Protein AF-A0A9P5UG59-F1 (afdb_monomer)

pLDDT: mean 86.17, std 13.24, range [45.81, 98.38]

Radius of gyration: 15.71 Å; Cα contacts (8 Å, |Δi|>4): 309; chains: 1; bounding box: 37×40×45 Å

Structure (mmCIF, N/CA/C/O backbone):
data_AF-A0A9P5UG59-F1
#
_entry.id   AF-A0A9P5UG59-F1
#
loop_
_atom_site.group_PDB
_atom_site.id
_atom_site.type_symbol
_atom_site.label_atom_id
_atom_site.label_alt_id
_atom_site.label_comp_id
_atom_site.label_asym_id
_atom_site.label_entity_id
_atom_site.label_seq_id
_atom_site.pdbx_PDB_ins_code
_atom_site.Cartn_x
_atom_site.Cartn_y
_atom_site.Cartn_z
_atom_site.occupancy
_atom_site.B_iso_or_equiv
_atom_site.auth_seq_id
_atom_site.auth_comp_id
_atom_site.auth_asym_id
_atom_site.auth_atom_id
_atom_site.pdbx_PDB_model_num
ATOM 1 N N . MET A 1 1 ? -10.238 19.850 1.028 1.00 57.00 1 MET A N 1
ATOM 2 C CA . MET A 1 1 ? -11.482 19.105 0.703 1.00 57.00 1 MET A CA 1
ATOM 3 C C . MET A 1 1 ? -12.618 19.470 1.669 1.00 57.00 1 MET A C 1
ATOM 5 O O . MET A 1 1 ? -12.714 18.878 2.736 1.00 57.00 1 MET A O 1
ATOM 9 N N . VAL A 1 2 ? -13.471 20.449 1.336 1.00 59.50 2 VAL A N 1
ATOM 10 C CA . VAL A 1 2 ? -14.611 20.855 2.200 1.00 59.50 2 VAL A CA 1
ATOM 11 C C . VAL A 1 2 ? -15.797 19.883 2.076 1.00 59.50 2 VAL A C 1
ATOM 13 O O . VAL A 1 2 ? -16.428 19.550 3.072 1.00 59.50 2 VAL A O 1
ATOM 16 N N . PHE A 1 3 ? -16.032 19.347 0.874 1.00 62.81 3 PHE A N 1
ATOM 17 C CA . PHE A 1 3 ? -17.163 18.463 0.570 1.00 62.81 3 PHE A CA 1
ATOM 18 C C . PHE A 1 3 ? -17.147 17.135 1.350 1.00 62.81 3 PHE A C 1
ATOM 20 O O . PHE A 1 3 ? -18.158 16.751 1.927 1.00 62.81 3 PHE A O 1
ATOM 27 N N . VAL A 1 4 ? -15.992 16.463 1.434 1.00 60.38 4 VAL A N 1
ATOM 28 C CA . VAL A 1 4 ? -15.866 15.166 2.133 1.00 60.38 4 VAL A CA 1
ATOM 29 C C . VAL A 1 4 ? -16.055 15.308 3.643 1.00 60.38 4 VAL A C 1
ATOM 31 O O . VAL A 1 4 ? -16.642 14.439 4.269 1.00 60.38 4 VAL A O 1
ATOM 34 N N . LYS A 1 5 ? -15.607 16.420 4.237 1.00 61.41 5 LYS A N 1
ATOM 35 C CA . LYS A 1 5 ? -15.746 16.649 5.683 1.00 61.41 5 LYS A CA 1
ATOM 36 C C . LYS A 1 5 ? -17.177 17.003 6.104 1.00 61.41 5 LYS A C 1
ATOM 38 O O . LYS A 1 5 ? -17.527 16.787 7.256 1.00 61.41 5 LYS A O 1
ATOM 43 N N . GLN A 1 6 ? -17.974 17.585 5.204 1.00 63.78 6 GLN A N 1
ATOM 44 C CA . GLN A 1 6 ? -19.342 18.039 5.498 1.00 63.78 6 GLN A CA 1
ATOM 45 C C . GLN A 1 6 ? -20.417 17.035 5.079 1.00 63.78 6 GLN A C 1
ATOM 47 O O . GLN A 1 6 ? -21.525 17.058 5.609 1.00 63.78 6 GLN A O 1
ATOM 52 N N . SER A 1 7 ? -20.098 16.154 4.137 1.00 62.38 7 SER A N 1
ATOM 53 C CA . SER A 1 7 ? -20.965 15.053 3.755 1.00 62.38 7 SER A CA 1
ATOM 54 C C . SER A 1 7 ? -20.786 13.908 4.752 1.00 62.38 7 SER A C 1
ATOM 56 O O . SER A 1 7 ? -19.668 13.471 4.996 1.00 62.38 7 SER A O 1
ATOM 58 N N . SER A 1 8 ? -21.869 13.356 5.300 1.00 67.19 8 SER A N 1
ATOM 59 C CA . SER A 1 8 ? -21.843 12.115 6.099 1.00 67.19 8 SER A CA 1
ATOM 60 C C . SER A 1 8 ? -21.480 10.866 5.273 1.00 67.19 8 SER A C 1
ATOM 62 O O . SER A 1 8 ? -21.608 9.733 5.738 1.00 67.19 8 SER A O 1
ATOM 64 N N . PHE A 1 9 ? -21.048 11.065 4.028 1.00 73.88 9 PHE A N 1
ATOM 65 C CA . PHE A 1 9 ? -20.680 10.031 3.086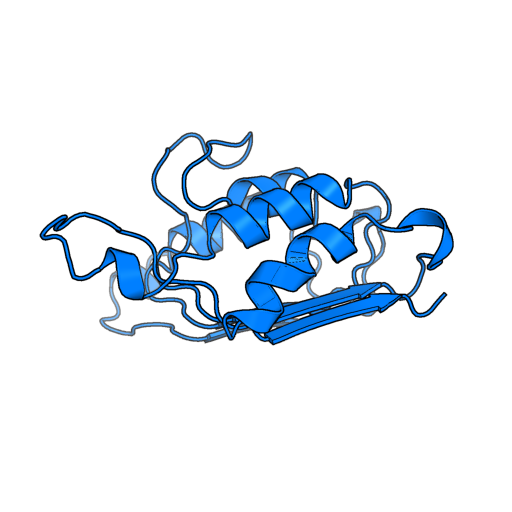 1.00 73.88 9 PHE A CA 1
ATOM 66 C C . PHE A 1 9 ? -19.344 9.381 3.460 1.00 73.88 9 PHE A C 1
ATOM 68 O O . PHE A 1 9 ? -18.305 10.033 3.539 1.00 73.88 9 PHE A O 1
ATOM 75 N N . GLN A 1 10 ? -19.372 8.065 3.650 1.00 84.94 10 GLN A N 1
ATOM 76 C CA . GLN A 1 10 ? -18.188 7.258 3.918 1.00 84.94 10 GLN A CA 1
ATOM 77 C C . GLN A 1 10 ? -17.676 6.674 2.603 1.00 84.94 10 GLN A C 1
ATOM 79 O O . GLN A 1 10 ? -18.252 5.726 2.068 1.00 84.94 10 GLN A O 1
ATOM 84 N N . LEU A 1 11 ? -16.598 7.245 2.065 1.00 92.06 11 LEU A N 1
ATOM 85 C CA . LEU A 1 11 ? -15.960 6.694 0.875 1.00 92.06 11 LEU A CA 1
ATOM 86 C C . LEU A 1 11 ? -15.159 5.446 1.260 1.00 92.06 11 LEU A C 1
ATOM 88 O O . LEU A 1 11 ? -14.094 5.537 1.862 1.00 92.06 11 LEU A O 1
ATOM 92 N N . THR A 1 12 ? -15.662 4.273 0.887 1.00 96.12 12 THR A N 1
ATOM 93 C CA . THR A 1 12 ? -15.022 2.986 1.204 1.00 96.12 12 THR A CA 1
ATOM 94 C C . THR A 1 12 ? -14.135 2.458 0.082 1.00 96.12 12 THR A C 1
ATOM 96 O O . THR A 1 12 ? -13.305 1.585 0.324 1.00 96.12 12 THR A O 1
ATOM 99 N N . THR A 1 13 ? -14.284 2.971 -1.139 1.00 97.06 13 THR A N 1
ATOM 100 C CA . THR A 1 13 ? -13.527 2.518 -2.310 1.00 97.06 13 THR A CA 1
ATOM 101 C C . THR A 1 13 ? -13.057 3.711 -3.124 1.00 97.06 13 THR A C 1
ATOM 103 O O . THR A 1 13 ? -13.854 4.579 -3.468 1.00 97.06 13 THR A O 1
ATOM 106 N N . LEU A 1 14 ? -11.767 3.732 -3.444 1.00 97.31 14 LEU A N 1
ATOM 107 C CA . LEU A 1 14 ? -11.126 4.732 -4.283 1.00 97.31 14 LEU A CA 1
ATOM 108 C C . LEU A 1 14 ? -10.294 3.995 -5.326 1.00 97.31 14 LEU A C 1
ATOM 110 O O . LEU A 1 14 ? -9.498 3.109 -5.006 1.00 97.31 14 LEU A O 1
ATOM 114 N N . SER A 1 15 ? -10.497 4.351 -6.586 1.00 97.06 15 SER A N 1
ATOM 115 C CA . SER A 1 15 ? -9.746 3.790 -7.702 1.00 97.06 15 SER A CA 1
ATOM 116 C C . SER A 1 15 ? -9.252 4.927 -8.578 1.00 97.06 15 SER A C 1
ATOM 118 O O . SER A 1 15 ? -10.045 5.725 -9.074 1.00 97.06 15 SER A O 1
ATOM 120 N N . ILE A 1 16 ? -7.936 5.018 -8.719 1.00 95.44 16 ILE A N 1
ATOM 121 C CA . ILE A 1 16 ? -7.239 6.042 -9.486 1.00 95.44 16 ILE A CA 1
ATOM 122 C C . ILE A 1 16 ? -6.600 5.343 -10.678 1.00 95.44 16 ILE A C 1
ATOM 124 O O . ILE A 1 16 ? -5.802 4.423 -10.511 1.00 95.44 16 ILE A O 1
ATOM 128 N N . HIS A 1 17 ? -6.979 5.764 -11.880 1.00 94.44 17 HIS A N 1
ATOM 129 C CA . HIS A 1 17 ? -6.512 5.177 -13.129 1.00 94.44 17 HIS A CA 1
ATOM 130 C C . HIS A 1 17 ? -5.911 6.266 -14.002 1.00 94.44 17 HIS A C 1
ATOM 132 O O . HIS A 1 17 ? -6.586 7.259 -14.270 1.00 94.44 17 HIS A O 1
ATOM 138 N N . GLN A 1 18 ? -4.677 6.054 -14.465 1.00 88.38 18 GLN A N 1
ATOM 139 C CA . GLN A 1 18 ? -4.017 6.907 -15.463 1.00 88.38 18 GLN A CA 1
ATOM 140 C C . GLN A 1 18 ? -3.972 8.393 -15.066 1.00 88.38 18 GLN A C 1
ATOM 142 O O . GLN A 1 18 ? -4.012 9.281 -15.916 1.00 88.38 18 GLN A O 1
ATOM 147 N N . LEU A 1 19 ? -3.926 8.672 -13.762 1.00 89.06 19 LEU A N 1
ATOM 148 C CA . LEU A 1 19 ? -3.894 10.026 -13.234 1.00 89.06 19 LEU A CA 1
ATOM 149 C C . LEU A 1 19 ? -2.474 10.352 -12.784 1.00 89.06 19 LEU A C 1
ATOM 151 O O . LEU A 1 19 ? -1.997 9.810 -11.792 1.00 89.06 19 LEU A O 1
ATOM 155 N N . SER A 1 20 ? -1.838 11.282 -13.492 1.00 89.69 20 SER A N 1
ATOM 156 C CA . SER A 1 20 ? -0.557 11.865 -13.095 1.00 89.69 20 SER A CA 1
ATOM 157 C C . SER A 1 20 ? -0.761 12.795 -11.894 1.00 89.69 20 SER A C 1
ATOM 159 O O . SER A 1 20 ? -0.931 14.005 -12.048 1.00 89.69 20 SER A O 1
ATOM 161 N N . ILE A 1 21 ? -0.786 12.218 -10.697 1.00 92.12 21 ILE A N 1
ATOM 162 C CA . ILE A 1 21 ? -0.818 12.921 -9.413 1.00 92.12 21 ILE A CA 1
ATOM 163 C C . ILE A 1 21 ? 0.501 12.652 -8.686 1.00 92.12 21 ILE A C 1
ATOM 165 O O . ILE A 1 21 ? 1.014 11.542 -8.747 1.00 92.12 21 ILE A O 1
ATOM 169 N N . SER A 1 22 ? 1.067 13.655 -8.014 1.00 93.44 22 SER A N 1
ATOM 170 C CA . SER A 1 22 ? 2.240 13.413 -7.169 1.00 93.44 22 SER A CA 1
ATOM 171 C C . SER A 1 22 ? 1.870 12.559 -5.956 1.00 93.44 22 SER A C 1
ATOM 173 O O . SER A 1 22 ? 0.741 12.618 -5.459 1.00 93.44 22 SER A O 1
ATOM 175 N N . ASP A 1 23 ? 2.839 11.812 -5.444 1.00 93.69 23 ASP A N 1
ATOM 176 C CA . ASP A 1 23 ? 2.733 11.064 -4.190 1.00 93.69 23 ASP A CA 1
ATOM 177 C C . ASP A 1 23 ? 2.262 11.937 -3.014 1.00 93.69 23 ASP A C 1
ATOM 179 O O . ASP A 1 23 ? 1.328 11.549 -2.316 1.00 93.69 23 ASP A O 1
ATOM 183 N N . VAL A 1 24 ? 2.809 13.147 -2.850 1.00 94.88 24 VAL A N 1
ATOM 184 C CA . VAL A 1 24 ? 2.398 14.128 -1.825 1.00 94.88 24 VAL A CA 1
ATOM 185 C C . VAL A 1 24 ? 0.889 14.385 -1.889 1.00 94.88 24 VAL A C 1
ATOM 187 O O . VAL A 1 24 ? 0.179 14.236 -0.897 1.00 94.88 24 VAL A O 1
ATOM 190 N N . ASN A 1 25 ? 0.379 14.722 -3.077 1.00 94.81 25 ASN A N 1
ATOM 191 C CA . ASN A 1 25 ? -1.035 15.043 -3.261 1.00 94.81 25 ASN A CA 1
ATOM 192 C C . ASN A 1 25 ? -1.923 13.808 -3.066 1.00 94.81 25 ASN A C 1
ATOM 194 O O . ASN A 1 25 ? -3.045 13.922 -2.567 1.00 94.81 25 ASN A O 1
ATOM 198 N N . LEU A 1 26 ? -1.443 12.623 -3.456 1.00 95.00 26 LEU A N 1
ATOM 199 C CA . LEU A 1 26 ? -2.157 11.376 -3.215 1.00 95.00 26 LEU A CA 1
ATOM 200 C C . LEU A 1 26 ? -2.260 11.083 -1.712 1.00 95.00 26 LEU A C 1
ATOM 202 O O . LEU A 1 26 ? -3.352 10.778 -1.230 1.00 95.00 26 LEU A O 1
ATOM 206 N N . VAL A 1 27 ? -1.167 11.225 -0.963 1.00 95.19 27 VAL A N 1
ATOM 207 C CA . VAL A 1 27 ? -1.160 11.055 0.498 1.00 95.19 27 VAL A CA 1
ATOM 208 C C . VAL A 1 27 ? -2.101 12.055 1.169 1.00 95.19 27 VAL A C 1
ATOM 210 O O . VAL A 1 27 ? -2.923 11.642 1.990 1.00 95.19 27 VAL A O 1
ATOM 213 N N . ASP A 1 28 ? -2.074 13.326 0.767 1.00 93.50 28 ASP A N 1
ATOM 214 C CA . ASP A 1 28 ? -2.975 14.363 1.291 1.00 93.50 28 ASP A CA 1
ATOM 215 C C . ASP A 1 28 ? -4.458 14.011 1.092 1.00 93.50 28 ASP A C 1
ATOM 217 O O . ASP A 1 28 ? -5.292 14.238 1.976 1.00 93.50 28 ASP A O 1
ATOM 221 N N . ILE A 1 29 ? -4.808 13.415 -0.052 1.00 93.62 29 ILE A N 1
ATOM 222 C CA . ILE A 1 29 ? -6.164 12.909 -0.299 1.00 93.62 29 ILE A CA 1
ATOM 223 C C . ILE A 1 29 ? -6.478 11.746 0.646 1.00 93.62 29 ILE A C 1
ATOM 225 O O . ILE A 1 29 ? -7.546 11.734 1.262 1.00 93.62 29 ILE A O 1
ATOM 229 N N . LEU A 1 30 ? -5.570 10.775 0.776 1.00 94.12 30 LEU A N 1
ATOM 230 C CA . LEU A 1 30 ? -5.787 9.566 1.576 1.00 94.12 30 LEU A CA 1
ATOM 231 C C . LEU A 1 30 ? -5.961 9.868 3.068 1.00 94.12 30 LEU A C 1
ATOM 233 O O . LEU A 1 30 ? -6.856 9.294 3.686 1.00 94.12 30 LEU A O 1
ATOM 237 N N . VAL A 1 31 ? -5.215 10.831 3.619 1.00 92.38 31 VAL A N 1
ATOM 238 C CA . VAL A 1 31 ? -5.357 11.315 5.011 1.00 92.38 31 VAL A CA 1
ATOM 239 C C . VAL A 1 31 ? -6.792 11.761 5.324 1.00 92.38 31 VAL A C 1
ATOM 241 O O . VAL A 1 31 ? -7.251 11.699 6.465 1.00 92.38 31 VAL A O 1
ATOM 244 N N . HIS A 1 32 ? -7.534 12.225 4.319 1.00 90.56 32 HIS A N 1
ATOM 245 C CA . HIS A 1 32 ? -8.920 12.663 4.473 1.00 90.56 32 HIS A CA 1
ATOM 246 C C . HIS A 1 32 ? -9.957 11.551 4.274 1.00 90.56 32 HIS A C 1
ATOM 248 O O . HIS A 1 32 ? -11.156 11.827 4.356 1.00 90.56 32 HIS A O 1
ATOM 254 N N . LEU A 1 33 ? -9.525 10.308 4.049 1.00 93.19 33 LEU A N 1
ATOM 255 C CA . LEU A 1 33 ? -10.378 9.157 3.751 1.00 93.19 33 LEU A CA 1
ATOM 256 C C . LEU A 1 33 ? -10.161 7.999 4.748 1.00 93.19 33 LEU A C 1
ATOM 258 O O . LEU A 1 33 ? -9.895 6.869 4.336 1.00 93.19 33 LEU A O 1
ATOM 262 N N . PRO A 1 34 ? -10.328 8.211 6.068 1.00 91.75 34 PRO A N 1
ATOM 263 C CA . PRO A 1 34 ? -10.024 7.182 7.065 1.00 91.75 34 PRO A CA 1
ATOM 264 C C . PRO A 1 34 ? -10.936 5.943 6.988 1.00 91.75 34 PRO A C 1
ATOM 266 O O . PRO A 1 34 ? -10.603 4.893 7.535 1.00 91.75 34 PRO A O 1
ATOM 269 N N . THR A 1 35 ? -12.086 6.046 6.316 1.00 92.81 35 THR A N 1
ATOM 270 C CA . THR A 1 35 ? -13.059 4.957 6.110 1.00 92.81 35 THR A CA 1
ATOM 271 C C . THR A 1 35 ? -12.780 4.123 4.857 1.00 92.81 35 THR A C 1
ATOM 273 O O . THR A 1 35 ? -13.553 3.214 4.538 1.00 92.81 35 THR A O 1
ATOM 276 N N . LEU A 1 36 ? -11.688 4.402 4.142 1.00 96.44 36 LEU A N 1
ATOM 277 C CA . LEU A 1 36 ? -11.339 3.702 2.916 1.00 96.44 36 LEU A CA 1
ATOM 278 C C . LEU A 1 36 ? -10.948 2.247 3.202 1.00 96.44 36 LEU A C 1
ATOM 280 O O . LEU A 1 36 ? -10.017 1.977 3.954 1.00 96.44 36 LEU A O 1
ATOM 284 N N . HIS A 1 37 ? -11.646 1.315 2.556 1.00 96.81 37 HIS A N 1
ATOM 285 C CA . HIS A 1 37 ? -11.392 -0.123 2.640 1.00 96.81 37 HIS A CA 1
ATOM 286 C C . HIS A 1 37 ? -10.622 -0.642 1.428 1.00 96.81 37 HIS A C 1
ATOM 288 O O . HIS A 1 37 ? -9.814 -1.561 1.563 1.00 96.81 37 HIS A O 1
ATOM 294 N N . ASN A 1 38 ? -10.873 -0.069 0.251 1.00 98.25 38 ASN A N 1
ATOM 295 C CA . ASN A 1 38 ? -10.300 -0.519 -1.010 1.00 98.25 38 ASN A CA 1
ATOM 296 C C . ASN A 1 38 ? -9.605 0.648 -1.710 1.00 98.25 38 ASN A C 1
ATOM 298 O O . ASN A 1 38 ? -10.251 1.636 -2.066 1.00 98.25 38 ASN A O 1
ATOM 302 N N . LEU A 1 39 ? -8.305 0.503 -1.946 1.00 98.25 39 LEU A N 1
ATOM 303 C CA . LEU A 1 39 ? -7.506 1.429 -2.736 1.00 98.25 39 LEU A CA 1
ATOM 304 C C . LEU A 1 39 ? -6.962 0.703 -3.963 1.00 98.25 39 LEU A C 1
ATOM 306 O O . LEU A 1 39 ? -6.326 -0.344 -3.849 1.00 98.25 39 LEU A O 1
ATOM 310 N N . THR A 1 40 ? -7.215 1.268 -5.139 1.00 98.19 40 THR A N 1
ATOM 311 C CA . THR A 1 40 ? -6.570 0.856 -6.388 1.00 98.19 40 THR A CA 1
ATOM 312 C C . THR A 1 40 ? -5.874 2.059 -7.004 1.00 98.19 40 THR A C 1
ATOM 314 O O . THR A 1 40 ? -6.511 3.088 -7.213 1.00 98.19 40 THR A O 1
ATOM 317 N N . VAL A 1 41 ? -4.589 1.924 -7.309 1.00 96.62 41 VAL A N 1
ATOM 318 C CA . VAL A 1 41 ? -3.809 2.899 -8.078 1.00 96.62 41 VAL A CA 1
ATOM 319 C C . VAL A 1 41 ? -3.265 2.164 -9.291 1.00 96.62 41 VAL A C 1
ATOM 321 O O . VAL A 1 41 ? -2.694 1.085 -9.148 1.00 96.62 41 VAL A O 1
ATOM 324 N N . ASN A 1 42 ? -3.522 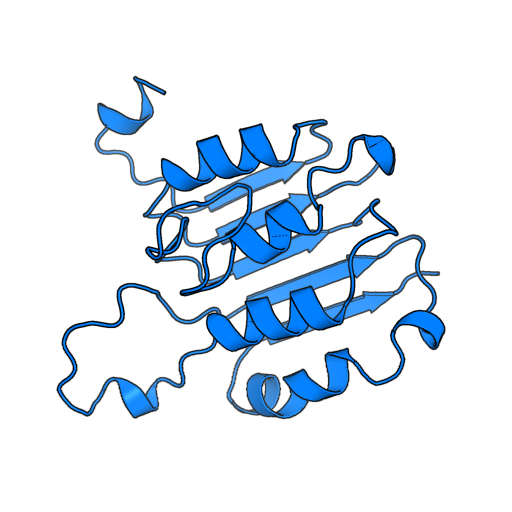2.691 -10.482 1.00 95.19 42 ASN A N 1
ATOM 325 C CA . ASN A 1 42 ? -3.127 2.069 -11.735 1.00 95.19 42 ASN A CA 1
ATOM 326 C C . ASN A 1 42 ? -2.374 3.069 -12.612 1.00 95.19 42 ASN A C 1
ATOM 328 O O . ASN A 1 42 ? -2.978 4.005 -13.148 1.00 95.19 42 ASN A O 1
ATOM 332 N N . ASP A 1 43 ? -1.087 2.797 -12.805 1.00 92.81 43 ASP A N 1
ATOM 333 C CA . ASP A 1 43 ? -0.145 3.655 -13.524 1.00 92.81 43 ASP A CA 1
ATOM 334 C C . ASP A 1 43 ? -0.079 3.362 -15.027 1.00 92.81 43 ASP A C 1
ATOM 336 O O . ASP A 1 43 ? 0.838 3.799 -15.721 1.00 92.81 43 ASP A O 1
ATOM 340 N N . ASN A 1 44 ? -1.065 2.647 -15.575 1.00 91.06 44 ASN A N 1
ATOM 341 C CA . ASN A 1 44 ? -1.084 2.320 -16.995 1.00 91.06 44 ASN A CA 1
ATOM 342 C C . ASN A 1 44 ? -0.999 3.579 -17.877 1.00 91.06 44 ASN A C 1
ATOM 344 O O . ASN A 1 44 ? -1.924 4.393 -17.899 1.00 91.06 44 ASN A O 1
ATOM 348 N N . GLY A 1 45 ? 0.074 3.701 -18.657 1.00 85.62 45 GLY A N 1
ATOM 349 C CA . GLY A 1 45 ? 0.305 4.847 -19.540 1.00 85.62 45 GLY A CA 1
ATOM 350 C C . GLY A 1 45 ? 0.834 6.105 -18.842 1.00 85.62 45 GLY A C 1
ATOM 351 O O . GLY A 1 45 ? 0.900 7.151 -19.483 1.00 85.62 45 GLY A O 1
ATOM 352 N N . ILE A 1 46 ? 1.216 6.024 -17.564 1.00 88.81 46 ILE A N 1
ATOM 353 C CA . ILE A 1 46 ? 1.930 7.092 -16.856 1.00 88.81 46 ILE A CA 1
ATOM 354 C C . ILE A 1 46 ? 3.439 6.894 -17.062 1.00 88.81 46 ILE A C 1
ATOM 356 O O . ILE A 1 46 ? 3.939 5.769 -17.038 1.00 88.81 46 ILE A O 1
ATOM 360 N N . SER A 1 47 ? 4.179 7.982 -17.289 1.00 88.06 47 SER A N 1
ATOM 361 C CA . SER A 1 47 ? 5.644 7.929 -17.320 1.00 88.06 47 SER A CA 1
ATOM 362 C C . SER A 1 47 ? 6.202 7.607 -15.922 1.00 88.06 47 SER A C 1
ATOM 364 O O . SER A 1 47 ? 5.633 8.051 -14.925 1.00 88.06 47 SER A O 1
ATOM 366 N N . PRO A 1 48 ? 7.341 6.899 -15.807 1.00 86.12 48 PRO A N 1
ATOM 367 C CA . PRO A 1 48 ? 7.938 6.577 -14.506 1.00 86.12 48 PRO A CA 1
ATOM 368 C C . PRO A 1 48 ? 8.159 7.799 -13.599 1.00 86.12 48 PRO A C 1
ATOM 370 O O . PRO A 1 48 ? 7.974 7.706 -12.392 1.00 86.12 48 PRO A O 1
ATOM 373 N N . GLU A 1 49 ? 8.487 8.958 -14.180 1.00 86.75 49 GLU A N 1
ATOM 374 C CA . GLU A 1 49 ? 8.728 10.218 -13.454 1.00 86.75 49 GLU A CA 1
ATOM 375 C C . GLU A 1 49 ? 7.456 10.877 -12.902 1.00 86.75 49 GLU A C 1
ATOM 377 O O . GLU A 1 49 ? 7.525 11.748 -12.038 1.00 86.75 49 GLU A O 1
ATOM 382 N N . CYS A 1 50 ? 6.288 10.474 -13.402 1.00 88.56 50 CYS A N 1
ATOM 383 C CA . CYS A 1 50 ? 4.988 10.988 -12.980 1.00 88.56 50 CYS A CA 1
ATOM 384 C C . CYS A 1 50 ? 4.172 9.951 -12.196 1.00 88.56 50 CYS A C 1
ATOM 386 O O . CYS A 1 50 ? 2.994 10.183 -11.919 1.00 88.56 50 CYS A O 1
ATOM 388 N N . SER A 1 51 ? 4.772 8.801 -11.875 1.00 89.88 51 SER A N 1
ATOM 389 C CA . SER A 1 51 ? 4.124 7.750 -11.097 1.00 89.88 51 SER A CA 1
ATOM 390 C C . SER A 1 51 ? 3.844 8.236 -9.667 1.00 89.88 51 SER A C 1
ATOM 392 O O . SER A 1 51 ? 4.773 8.661 -8.976 1.00 89.88 51 SER A O 1
ATOM 394 N N . PRO A 1 52 ? 2.595 8.137 -9.177 1.00 91.75 52 PRO A N 1
ATOM 395 C CA . PRO A 1 52 ? 2.285 8.375 -7.769 1.00 91.75 52 PRO A CA 1
ATOM 396 C C . PRO A 1 52 ? 2.847 7.296 -6.831 1.00 91.75 52 PRO A C 1
ATOM 398 O O . PRO A 1 52 ? 2.831 7.476 -5.614 1.00 91.75 52 PRO A O 1
ATOM 401 N N . ILE A 1 53 ? 3.290 6.153 -7.364 1.00 93.50 53 ILE A N 1
ATOM 402 C CA . ILE A 1 53 ? 3.755 4.998 -6.591 1.00 93.50 53 ILE A CA 1
ATOM 403 C C . ILE A 1 53 ? 5.266 5.129 -6.357 1.00 93.50 53 ILE A C 1
ATOM 405 O O . ILE A 1 53 ? 6.082 4.446 -6.976 1.00 93.50 53 ILE A O 1
ATOM 409 N N . SER A 1 54 ? 5.639 6.036 -5.457 1.00 93.06 54 SER A N 1
ATOM 410 C CA . SER A 1 54 ? 7.021 6.256 -5.018 1.00 93.06 54 SER A CA 1
ATOM 411 C C . SER A 1 54 ? 7.371 5.462 -3.749 1.00 93.06 54 SER A C 1
ATOM 413 O O . SER A 1 54 ? 6.495 4.906 -3.079 1.00 93.06 54 SER A O 1
ATOM 415 N N . SER A 1 55 ? 8.659 5.440 -3.376 1.00 93.94 55 SER A N 1
ATOM 416 C CA . SER A 1 55 ? 9.103 4.927 -2.067 1.00 93.94 55 SER A CA 1
ATOM 417 C C . SER A 1 55 ? 8.393 5.646 -0.919 1.00 93.94 55 SER A C 1
ATOM 419 O O . SER A 1 55 ? 7.880 5.000 -0.010 1.00 93.94 55 SER A O 1
ATOM 421 N N . ASP A 1 56 ? 8.302 6.975 -1.002 1.00 93.44 56 ASP A N 1
ATOM 422 C CA . ASP A 1 56 ? 7.676 7.820 0.013 1.00 93.44 56 ASP A CA 1
ATOM 423 C C . ASP A 1 56 ? 6.173 7.530 0.152 1.00 93.44 56 ASP A C 1
ATOM 425 O O . ASP A 1 56 ? 5.635 7.477 1.266 1.00 93.44 56 ASP A O 1
ATOM 429 N N . PHE A 1 57 ? 5.492 7.275 -0.971 1.00 95.00 57 PHE A N 1
ATOM 430 C CA . PHE A 1 57 ? 4.106 6.818 -0.975 1.00 95.00 57 PHE A CA 1
ATOM 431 C C . PHE A 1 57 ? 3.961 5.462 -0.272 1.00 95.00 57 PHE A C 1
ATOM 433 O O . PHE A 1 57 ? 3.122 5.328 0.622 1.00 95.00 57 PHE A O 1
ATOM 440 N N . ILE A 1 58 ? 4.785 4.467 -0.616 1.00 95.44 58 ILE A N 1
ATOM 441 C CA . ILE A 1 58 ? 4.741 3.130 0.002 1.00 95.44 58 ILE A CA 1
ATOM 442 C C . ILE A 1 58 ? 5.010 3.219 1.511 1.00 95.44 58 ILE A C 1
ATOM 444 O O . ILE A 1 58 ? 4.271 2.635 2.305 1.00 95.44 58 ILE A O 1
ATOM 448 N N . GLU A 1 59 ? 6.008 3.994 1.929 1.00 94.56 59 GLU A N 1
ATOM 449 C CA . GLU A 1 59 ? 6.308 4.214 3.346 1.00 94.56 59 GLU A CA 1
ATOM 450 C C . GLU A 1 59 ? 5.167 4.922 4.084 1.00 94.56 59 GLU A C 1
ATOM 452 O O . GLU A 1 59 ? 4.839 4.560 5.216 1.00 94.56 59 GLU A O 1
ATOM 457 N N . SER A 1 60 ? 4.499 5.893 3.451 1.00 94.69 60 SER A N 1
ATOM 458 C CA . SER A 1 60 ? 3.348 6.581 4.057 1.00 94.69 60 SER A CA 1
ATOM 459 C C . SER A 1 60 ? 2.192 5.624 4.371 1.00 94.69 60 SER A C 1
ATOM 461 O O . SER A 1 60 ? 1.442 5.834 5.330 1.00 94.69 60 SER A O 1
ATOM 463 N N . LEU A 1 61 ? 2.080 4.534 3.604 1.00 95.06 61 LEU A N 1
ATOM 464 C CA . LEU A 1 61 ? 1.096 3.485 3.814 1.00 95.06 61 LEU A CA 1
ATOM 465 C C . LEU A 1 61 ? 1.469 2.543 4.960 1.00 95.06 61 LEU A C 1
ATOM 467 O O . LEU A 1 61 ? 0.644 1.705 5.295 1.00 95.06 61 LEU A O 1
ATOM 471 N N . HIS A 1 62 ? 2.625 2.641 5.608 1.00 94.00 62 HIS A N 1
ATOM 472 C CA . HIS A 1 62 ? 2.968 1.755 6.723 1.00 94.00 62 HIS A CA 1
ATOM 473 C C . HIS A 1 62 ? 1.946 1.848 7.878 1.00 94.00 62 HIS A C 1
ATOM 475 O O . HIS A 1 62 ? 1.400 2.916 8.168 1.00 94.00 62 HIS A O 1
ATOM 481 N N . GLY A 1 63 ? 1.683 0.746 8.585 1.00 90.06 63 GLY A N 1
ATOM 482 C CA . GLY A 1 63 ? 0.662 0.700 9.644 1.00 90.06 63 GLY A CA 1
ATOM 483 C C . GLY A 1 63 ? 0.957 1.582 10.870 1.00 90.06 63 GLY A C 1
ATOM 484 O O . GLY A 1 63 ? 0.032 2.005 11.550 1.00 90.06 63 GLY A O 1
ATOM 485 N N . TYR A 1 64 ? 2.233 1.876 11.139 1.00 85.31 64 TYR A N 1
ATOM 486 C CA . TYR A 1 64 ? 2.682 2.520 12.388 1.00 85.31 64 TYR A CA 1
ATOM 487 C C . TYR A 1 64 ? 4.004 3.317 12.281 1.00 85.31 64 TYR A C 1
ATOM 489 O O . TYR A 1 64 ? 4.545 3.736 13.297 1.00 85.31 64 TYR A O 1
ATOM 497 N N . ARG A 1 65 ? 4.576 3.501 11.078 1.00 84.62 65 ARG A N 1
ATOM 498 C CA . ARG A 1 65 ? 5.886 4.163 10.878 1.00 84.62 65 ARG A CA 1
ATOM 499 C C . ARG A 1 65 ? 5.732 5.510 10.173 1.00 84.62 65 ARG A C 1
ATOM 501 O O . ARG A 1 65 ? 5.146 5.557 9.098 1.00 84.62 65 ARG A O 1
ATOM 508 N N . THR A 1 66 ? 6.298 6.583 10.711 1.00 86.81 66 THR A N 1
ATOM 509 C CA . THR A 1 66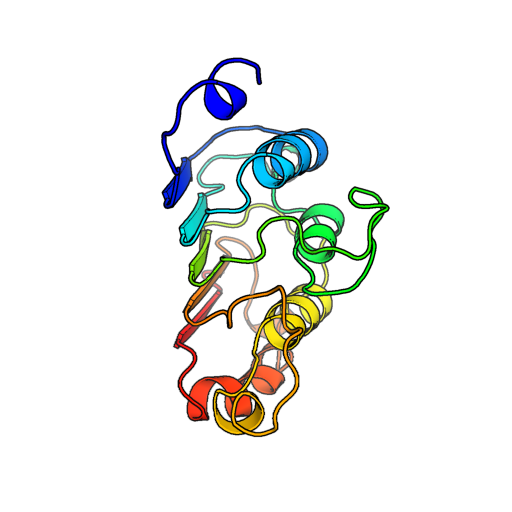 ? 6.336 7.878 10.011 1.00 86.81 66 THR A CA 1
ATOM 510 C C . THR A 1 66 ? 7.106 7.800 8.686 1.00 86.81 66 THR A C 1
ATOM 512 O O . THR A 1 66 ? 7.942 6.922 8.484 1.00 86.81 66 THR A O 1
ATOM 515 N N . SER A 1 67 ? 6.817 8.722 7.774 1.00 89.06 67 SER A N 1
ATOM 516 C CA . SER A 1 67 ? 7.548 8.904 6.517 1.00 89.06 67 SER A CA 1
ATOM 517 C C . SER A 1 67 ? 7.726 10.393 6.217 1.00 89.06 67 SER A C 1
ATOM 519 O O . SER A 1 67 ? 7.168 11.249 6.910 1.00 89.06 67 SER A O 1
ATOM 521 N N . SER A 1 68 ? 8.478 10.716 5.167 1.00 88.81 68 SER A N 1
ATOM 522 C CA . SER A 1 68 ? 8.640 12.090 4.664 1.00 88.81 68 SER A CA 1
ATOM 523 C C . SER A 1 68 ? 7.293 12.780 4.376 1.00 88.81 68 SER A C 1
ATOM 525 O O . SER A 1 68 ? 7.123 13.960 4.678 1.00 88.81 68 SER A O 1
ATOM 527 N N . LEU A 1 69 ? 6.315 12.022 3.865 1.00 89.50 69 LEU A N 1
ATOM 528 C CA . LEU A 1 69 ? 4.954 12.478 3.550 1.00 89.50 69 LEU A CA 1
ATOM 529 C C . LEU A 1 69 ? 3.984 12.357 4.729 1.00 89.50 69 LEU A C 1
ATOM 531 O O . LEU A 1 69 ? 2.862 12.856 4.670 1.00 89.50 69 LEU A O 1
ATOM 535 N N . ARG A 1 70 ? 4.392 11.680 5.807 1.00 84.06 70 ARG A N 1
ATOM 536 C CA . ARG A 1 70 ? 3.548 11.405 6.969 1.00 84.06 70 ARG A CA 1
ATOM 537 C C . ARG A 1 70 ? 4.329 11.546 8.269 1.00 84.06 70 ARG A C 1
ATOM 539 O O . ARG A 1 70 ? 4.912 10.593 8.778 1.00 84.06 70 ARG A O 1
ATOM 546 N N . LEU A 1 71 ? 4.227 12.722 8.877 1.00 83.75 71 LEU A N 1
ATOM 547 C CA . LEU A 1 71 ? 4.892 13.024 10.149 1.00 83.75 71 LEU A CA 1
ATOM 548 C C . LEU A 1 71 ? 4.181 12.441 11.386 1.00 83.75 71 LEU A C 1
ATOM 550 O O . LEU A 1 71 ? 4.714 12.523 12.488 1.00 83.75 71 LEU A O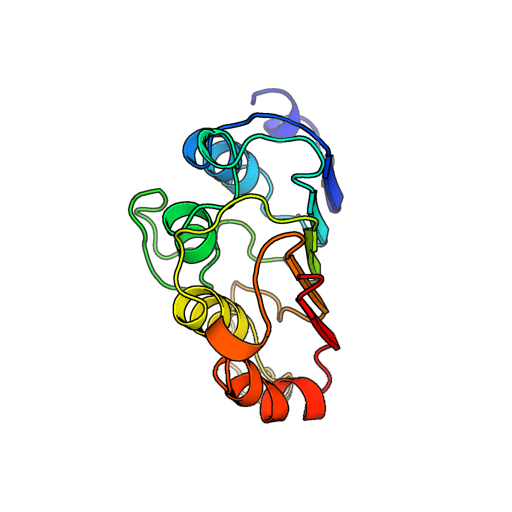 1
ATOM 554 N N . GLN A 1 72 ? 2.979 11.879 11.227 1.00 81.50 72 GLN A N 1
ATOM 555 C CA . GLN A 1 72 ? 2.187 11.303 12.320 1.00 81.50 72 GLN A CA 1
ATOM 556 C C . GLN A 1 72 ? 2.286 9.774 12.333 1.00 81.50 72 GLN A C 1
ATOM 558 O O . GLN A 1 72 ? 2.256 9.133 11.284 1.00 81.50 72 GLN A O 1
ATOM 563 N N . GLU A 1 73 ? 2.339 9.174 13.523 1.00 79.62 73 GLU A N 1
ATOM 564 C CA . GLU A 1 73 ? 2.417 7.712 13.679 1.00 79.62 73 GLU A CA 1
ATOM 565 C C . GLU A 1 73 ? 1.110 6.997 13.280 1.00 79.62 73 GLU A C 1
ATOM 567 O O . GLU A 1 73 ? 1.140 5.846 12.836 1.00 79.62 73 GLU A O 1
ATOM 572 N N . ALA A 1 74 ? -0.032 7.696 13.332 1.00 84.25 74 ALA A N 1
ATOM 573 C CA . ALA A 1 74 ? -1.349 7.167 12.967 1.00 84.25 74 ALA A CA 1
ATOM 574 C C . ALA A 1 74 ? -1.481 6.891 11.457 1.00 84.25 74 ALA A C 1
ATOM 576 O O . ALA A 1 74 ? -1.148 7.748 10.630 1.00 84.25 74 ALA A O 1
ATOM 577 N N . ALA A 1 75 ? -1.947 5.692 11.085 1.00 89.88 75 ALA A N 1
ATOM 578 C CA . ALA A 1 75 ? -2.038 5.247 9.691 1.00 89.88 75 ALA A CA 1
ATOM 579 C C . ALA A 1 75 ? -2.987 6.122 8.851 1.00 89.88 75 ALA A C 1
ATOM 581 O O . ALA A 1 75 ? -4.107 6.395 9.268 1.00 89.88 75 ALA A O 1
ATOM 582 N N . ILE A 1 76 ? -2.592 6.477 7.620 1.00 90.69 76 ILE A N 1
ATOM 583 C CA . ILE A 1 76 ? -3.372 7.390 6.748 1.00 90.69 76 ILE A CA 1
ATOM 584 C C . ILE A 1 76 ? -4.668 6.798 6.192 1.00 90.69 76 ILE A C 1
ATOM 586 O O . ILE A 1 76 ? -5.521 7.530 5.716 1.00 90.69 76 ILE A O 1
ATOM 590 N N . ILE A 1 77 ? -4.841 5.483 6.295 1.00 93.69 77 ILE A N 1
ATOM 591 C CA . ILE A 1 77 ? -6.059 4.754 5.927 1.00 93.69 77 ILE A CA 1
ATOM 592 C C . ILE A 1 77 ? -6.171 3.543 6.854 1.00 93.69 77 ILE A C 1
ATOM 594 O O . ILE A 1 77 ? -5.766 2.433 6.487 1.00 93.69 77 ILE A O 1
ATOM 598 N N . PRO A 1 78 ? -6.630 3.747 8.100 1.00 93.31 78 PRO A N 1
ATOM 599 C CA . PRO A 1 78 ? -6.647 2.690 9.097 1.00 93.31 78 PRO A CA 1
ATOM 600 C C . PRO A 1 78 ? -7.524 1.519 8.661 1.00 93.31 78 PRO A C 1
ATOM 602 O O . PRO A 1 78 ? -7.187 0.381 8.934 1.00 93.31 78 PRO A O 1
ATOM 605 N N . ARG A 1 79 ? -8.613 1.759 7.921 1.00 94.56 79 ARG A N 1
ATOM 606 C CA . ARG A 1 79 ? -9.576 0.714 7.530 1.00 94.56 79 ARG A CA 1
ATOM 607 C C . ARG A 1 79 ? -9.232 -0.037 6.239 1.00 94.56 79 ARG A C 1
ATOM 609 O O . ARG A 1 79 ? -10.062 -0.797 5.742 1.00 94.56 79 ARG A O 1
ATOM 616 N N . LEU A 1 80 ? -8.030 0.151 5.690 1.00 96.44 80 LEU A N 1
ATOM 617 C CA . LEU A 1 80 ? -7.636 -0.450 4.416 1.00 96.44 80 LEU A CA 1
ATOM 618 C C . LEU A 1 80 ? -7.548 -1.978 4.515 1.00 96.44 80 LEU A C 1
ATOM 620 O O . LEU A 1 80 ? -6.729 -2.522 5.248 1.00 96.44 80 LEU A O 1
ATOM 624 N N . ARG A 1 81 ? -8.341 -2.667 3.692 1.00 96.19 81 ARG A N 1
ATOM 625 C CA . ARG A 1 81 ? -8.370 -4.134 3.583 1.00 96.19 81 ARG A CA 1
ATOM 626 C C . ARG A 1 81 ? -7.904 -4.647 2.230 1.00 96.19 81 ARG A C 1
ATOM 628 O O . ARG A 1 81 ? -7.458 -5.788 2.149 1.00 96.19 81 ARG A O 1
ATOM 635 N N . SER A 1 82 ? -7.994 -3.831 1.184 1.00 98.19 82 SER A N 1
ATOM 636 C CA . SER A 1 82 ? -7.531 -4.178 -0.158 1.00 98.19 82 SER A CA 1
ATOM 637 C C . SER A 1 82 ? -6.680 -3.065 -0.740 1.00 98.19 82 SER A C 1
ATOM 639 O O . SER A 1 82 ? -7.173 -1.958 -0.955 1.00 98.19 82 SER A O 1
ATOM 641 N N . LEU A 1 83 ? -5.435 -3.391 -1.073 1.00 98.38 83 LEU A N 1
ATOM 642 C CA . LEU A 1 83 ? -4.505 -2.516 -1.770 1.00 98.38 83 LEU A CA 1
ATOM 643 C C . LEU A 1 83 ? -4.120 -3.142 -3.107 1.00 98.38 83 LEU A C 1
ATOM 645 O O . LEU A 1 83 ? -3.644 -4.275 -3.161 1.00 98.38 83 LEU A O 1
ATOM 649 N N . ARG A 1 84 ? -4.331 -2.399 -4.191 1.00 98.00 84 ARG A N 1
ATOM 650 C CA . ARG A 1 84 ? -3.984 -2.825 -5.547 1.00 98.00 84 ARG A CA 1
ATOM 651 C C . ARG A 1 84 ? -3.148 -1.747 -6.223 1.00 98.00 84 ARG A C 1
ATOM 653 O O . ARG A 1 84 ? -3.643 -0.649 -6.457 1.00 98.00 84 ARG A O 1
ATOM 660 N N . LEU A 1 85 ? -1.902 -2.073 -6.531 1.00 96.38 85 LEU A N 1
ATOM 661 C CA . LEU A 1 85 ? -0.939 -1.220 -7.219 1.00 96.38 85 LEU A CA 1
ATOM 662 C C . LEU A 1 85 ? -0.666 -1.835 -8.593 1.00 96.38 85 LEU A C 1
ATOM 664 O O . LEU A 1 85 ? 0.074 -2.806 -8.728 1.00 96.38 85 LEU A O 1
ATOM 668 N N . LEU A 1 86 ? -1.355 -1.338 -9.611 1.00 95.38 86 LEU A N 1
ATOM 669 C CA . LEU A 1 86 ? -1.403 -1.952 -10.933 1.00 95.38 86 LEU A CA 1
ATOM 670 C C . LEU A 1 86 ? -0.537 -1.186 -11.930 1.00 95.38 86 LEU A C 1
ATOM 672 O O . LEU A 1 86 ? -0.455 0.039 -11.877 1.00 95.38 86 LEU A O 1
ATOM 676 N N . ASN A 1 87 ? 0.049 -1.920 -12.873 1.00 92.44 87 ASN A N 1
ATOM 677 C CA . ASN A 1 87 ? 0.923 -1.416 -13.932 1.00 92.44 87 ASN A CA 1
ATOM 678 C C . A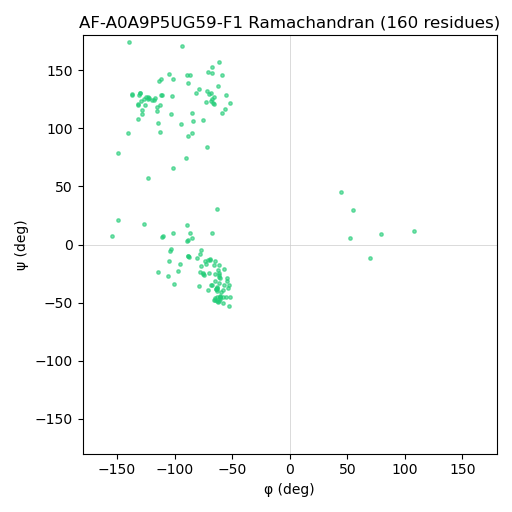SN A 1 87 ? 1.954 -0.391 -13.439 1.00 92.44 87 ASN A C 1
ATOM 680 O O . ASN A 1 87 ? 2.119 0.652 -14.065 1.00 92.44 87 ASN A O 1
ATOM 684 N N . VAL A 1 88 ? 2.606 -0.672 -12.308 1.00 90.75 88 VAL A N 1
ATOM 685 C CA . VAL A 1 88 ? 3.474 0.285 -11.615 1.00 90.75 88 VAL A CA 1
ATOM 686 C C . VAL A 1 88 ? 4.600 0.736 -12.540 1.00 90.75 88 VAL A C 1
ATOM 688 O O . VAL A 1 88 ? 5.460 -0.061 -12.914 1.00 90.75 88 VAL A O 1
ATOM 691 N N . ALA A 1 89 ? 4.587 2.016 -12.913 1.00 85.31 89 ALA A N 1
ATOM 692 C CA . ALA A 1 89 ? 5.569 2.576 -13.838 1.00 85.31 89 ALA A CA 1
ATOM 693 C C . ALA A 1 89 ? 6.918 2.860 -13.155 1.00 85.31 89 ALA A C 1
ATOM 695 O O . ALA A 1 89 ? 7.951 2.896 -13.823 1.00 85.31 89 ALA A O 1
ATOM 696 N N . ALA A 1 90 ? 6.920 3.050 -11.832 1.00 79.88 90 ALA A N 1
ATOM 697 C CA . ALA A 1 90 ? 8.113 3.372 -11.062 1.00 79.88 90 ALA A CA 1
ATOM 698 C C . ALA A 1 90 ? 9.099 2.193 -10.949 1.00 79.88 90 ALA A C 1
ATOM 700 O O . ALA A 1 90 ? 8.776 1.084 -10.510 1.00 79.88 90 ALA A O 1
ATOM 701 N N . THR A 1 91 ? 10.360 2.463 -11.273 1.00 73.00 91 THR A N 1
ATOM 702 C CA . THR A 1 91 ? 11.462 1.487 -11.236 1.00 73.00 91 THR A CA 1
ATOM 703 C C . THR A 1 91 ? 12.381 1.651 -10.025 1.00 73.00 91 THR A C 1
ATOM 705 O O . THR A 1 91 ? 13.291 0.855 -9.841 1.00 73.00 91 THR A O 1
ATOM 708 N N . THR A 1 92 ? 12.160 2.666 -9.186 1.00 74.94 92 THR A N 1
ATOM 709 C CA . THR A 1 92 ? 13.190 3.156 -8.254 1.00 74.94 92 THR A CA 1
ATOM 710 C C . THR A 1 92 ? 13.002 2.757 -6.792 1.00 74.94 92 THR A C 1
ATOM 712 O O . THR A 1 92 ? 13.949 2.892 -6.019 1.00 74.94 92 THR A O 1
ATOM 715 N N . PHE A 1 93 ? 11.828 2.269 -6.378 1.00 86.06 93 PHE A N 1
ATOM 716 C CA . PHE A 1 93 ? 11.621 1.854 -4.986 1.00 86.06 93 PHE A CA 1
ATOM 717 C C . PHE A 1 93 ? 12.036 0.399 -4.744 1.00 86.06 93 PHE A C 1
ATOM 719 O O . PHE A 1 93 ? 11.856 -0.473 -5.600 1.00 86.06 93 PHE A O 1
ATOM 726 N N . SER A 1 94 ? 12.545 0.155 -3.536 1.00 89.88 94 SER A N 1
ATOM 727 C CA . SER A 1 94 ? 12.970 -1.160 -3.056 1.00 89.88 94 SER A CA 1
ATOM 728 C C . SER A 1 94 ? 11.773 -2.069 -2.773 1.00 89.88 94 SER A C 1
ATOM 730 O O . SER A 1 94 ? 10.851 -1.681 -2.055 1.00 89.88 94 SER A O 1
ATOM 732 N N . ASP A 1 95 ? 11.817 -3.307 -3.267 1.00 91.38 95 ASP A N 1
ATOM 733 C CA . ASP A 1 95 ? 10.798 -4.328 -2.984 1.00 91.38 95 ASP A CA 1
ATOM 734 C C . ASP A 1 95 ? 10.701 -4.658 -1.483 1.00 91.38 95 ASP A C 1
ATOM 736 O O . ASP A 1 95 ? 9.631 -5.009 -0.984 1.00 91.38 95 ASP A O 1
ATOM 740 N N . LEU A 1 96 ? 11.787 -4.462 -0.723 1.00 93.38 96 LEU A N 1
ATOM 741 C CA . LEU A 1 96 ? 11.773 -4.634 0.730 1.00 93.38 96 LEU A CA 1
ATOM 742 C C . LEU A 1 96 ? 10.819 -3.643 1.413 1.00 93.38 96 LEU A C 1
ATOM 744 O O . LEU A 1 96 ? 10.132 -4.020 2.358 1.00 93.38 96 LEU A O 1
ATOM 748 N N . LEU A 1 97 ? 10.717 -2.405 0.912 1.00 93.69 97 LEU A N 1
ATOM 749 C CA . LEU A 1 97 ? 9.783 -1.410 1.458 1.00 93.69 97 LEU A CA 1
ATOM 750 C C . LEU A 1 97 ? 8.331 -1.858 1.287 1.00 93.69 97 LEU A C 1
ATOM 752 O O . LEU A 1 97 ? 7.501 -1.652 2.173 1.00 93.69 97 LEU A O 1
ATOM 756 N N . VAL A 1 98 ? 8.027 -2.509 0.162 1.00 95.00 98 VAL A N 1
ATOM 757 C CA . VAL A 1 98 ? 6.703 -3.078 -0.101 1.00 95.00 98 VAL A CA 1
ATOM 758 C C . VAL A 1 98 ? 6.409 -4.205 0.884 1.00 95.00 98 VAL A C 1
ATOM 760 O O . VAL A 1 98 ? 5.340 -4.218 1.494 1.00 95.00 98 VAL A O 1
ATOM 763 N N . VAL A 1 99 ? 7.361 -5.123 1.070 1.00 95.75 99 VAL A N 1
ATOM 764 C CA . VAL A 1 99 ? 7.243 -6.229 2.028 1.00 95.75 99 VAL A CA 1
ATOM 765 C C . VAL A 1 99 ? 7.009 -5.704 3.443 1.00 95.75 99 VAL A C 1
ATOM 767 O O . VAL A 1 99 ? 6.050 -6.130 4.086 1.00 95.75 99 VAL A O 1
ATOM 770 N N . GLU A 1 100 ? 7.826 -4.759 3.915 1.00 95.62 100 GLU A N 1
ATOM 771 C CA . GLU A 1 100 ? 7.679 -4.157 5.247 1.00 95.62 100 GLU A CA 1
ATOM 772 C C . GLU A 1 100 ? 6.302 -3.504 5.417 1.00 95.62 100 GLU A C 1
ATOM 774 O O . GLU A 1 100 ? 5.616 -3.745 6.413 1.00 95.62 100 GLU A O 1
ATOM 779 N N . MET A 1 101 ? 5.846 -2.737 4.423 1.00 95.94 101 MET A N 1
ATOM 780 C CA . MET A 1 101 ? 4.526 -2.106 4.446 1.00 95.94 101 MET A CA 1
ATOM 781 C C . MET A 1 101 ? 3.402 -3.148 4.526 1.00 95.94 101 MET A C 1
ATOM 783 O O . MET A 1 101 ? 2.516 -3.016 5.377 1.00 95.94 101 MET A O 1
ATOM 787 N N . VAL A 1 102 ? 3.449 -4.208 3.713 1.00 96.19 102 VAL A N 1
ATOM 788 C CA . VAL A 1 102 ? 2.454 -5.295 3.738 1.00 96.19 102 VAL A CA 1
ATOM 789 C C . VAL A 1 102 ? 2.441 -5.991 5.098 1.00 96.19 102 VAL A C 1
ATOM 791 O O . VAL A 1 102 ? 1.377 -6.130 5.705 1.00 96.19 102 VAL A O 1
ATOM 794 N N . GLN A 1 103 ? 3.614 -6.369 5.611 1.00 94.75 103 GLN A N 1
ATOM 795 C CA . GLN A 1 103 ? 3.761 -7.010 6.919 1.00 94.75 103 GLN A CA 1
ATOM 796 C C . GLN A 1 103 ? 3.224 -6.121 8.044 1.00 94.75 103 GLN A C 1
ATOM 798 O O . GLN A 1 103 ? 2.513 -6.606 8.920 1.0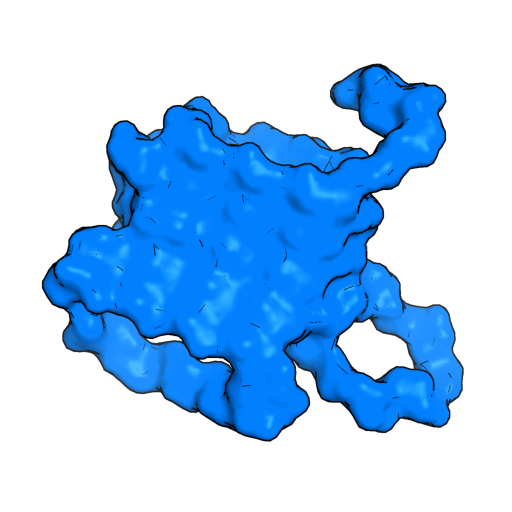0 94.75 103 GLN A O 1
ATOM 803 N N . SER A 1 104 ? 3.482 -4.812 7.984 1.00 93.19 104 SER A N 1
ATOM 804 C CA . SER A 1 104 ? 3.027 -3.855 8.997 1.00 93.19 104 SER A CA 1
ATOM 805 C C . SER A 1 104 ? 1.506 -3.745 9.118 1.00 93.19 104 SER A C 1
ATOM 807 O O . SER A 1 104 ? 0.999 -3.301 10.149 1.00 93.19 104 SER A O 1
ATOM 809 N N . ARG A 1 105 ? 0.778 -4.126 8.062 1.00 93.50 105 ARG A N 1
ATOM 810 C CA . ARG A 1 105 ? -0.688 -4.120 8.012 1.00 93.50 105 ARG A CA 1
ATOM 811 C C . ARG A 1 105 ? -1.302 -5.508 8.141 1.00 93.50 105 ARG A C 1
ATOM 813 O O . ARG A 1 105 ? -2.526 -5.619 8.211 1.00 93.50 105 ARG A O 1
ATOM 820 N N . TRP A 1 106 ? -0.492 -6.561 8.171 1.00 92.44 106 TRP A N 1
ATOM 821 C CA . TRP A 1 106 ? -0.979 -7.899 8.458 1.00 92.44 106 TRP A CA 1
ATOM 822 C C . TRP A 1 106 ? -1.068 -8.104 9.967 1.00 92.44 106 TRP A C 1
ATOM 824 O O . TRP A 1 106 ? -0.068 -8.272 10.661 1.00 92.44 106 TRP A O 1
ATOM 834 N N . ILE A 1 107 ? -2.296 -8.111 10.477 1.00 84.56 107 ILE A N 1
ATOM 835 C CA . ILE A 1 107 ? -2.586 -8.347 11.889 1.00 84.56 107 ILE A CA 1
ATOM 836 C C . ILE A 1 107 ? -3.360 -9.666 11.983 1.00 84.56 107 ILE A C 1
ATOM 838 O O . ILE A 1 107 ? -4.550 -9.707 11.641 1.00 84.56 107 ILE A O 1
ATOM 842 N N . PRO A 1 108 ? -2.717 -10.766 12.418 1.00 70.19 108 PRO A N 1
ATOM 843 C CA . PRO A 1 108 ? -3.392 -12.041 12.596 1.00 70.19 108 PRO A CA 1
ATOM 844 C C . PRO A 1 108 ? -4.590 -11.887 13.533 1.00 70.19 108 PRO A C 1
ATOM 846 O O . PRO A 1 108 ? -4.473 -11.391 14.652 1.00 70.19 108 PRO A O 1
ATOM 849 N N . THR A 1 109 ? -5.755 -12.366 13.096 1.00 62.25 109 THR A N 1
ATOM 850 C CA . THR A 1 109 ? -7.028 -12.229 13.828 1.00 62.25 109 THR A CA 1
ATOM 851 C C . THR A 1 109 ? -6.974 -12.820 15.246 1.00 62.25 109 THR A C 1
ATOM 853 O O . THR A 1 109 ? -7.716 -12.385 16.116 1.00 62.25 109 THR A O 1
ATOM 856 N N . ARG A 1 110 ? -6.031 -13.734 15.519 1.00 54.72 110 ARG A N 1
ATOM 857 C CA . ARG A 1 110 ? -5.812 -14.355 16.837 1.00 54.72 110 ARG A CA 1
ATOM 858 C C . ARG A 1 110 ? -5.256 -13.409 17.912 1.00 54.72 110 ARG A C 1
ATOM 860 O O . ARG A 1 110 ? -5.273 -13.773 19.080 1.00 54.72 110 ARG A O 1
ATOM 867 N N . LEU A 1 111 ? -4.777 -12.218 17.545 1.00 54.50 111 LEU A N 1
ATOM 868 C CA . LEU A 1 111 ? -4.318 -11.202 18.504 1.00 54.50 111 LEU A CA 1
ATOM 869 C C . LEU A 1 111 ? -5.441 -10.268 18.980 1.00 54.50 111 LEU A C 1
ATOM 871 O O . LEU A 1 111 ? -5.240 -9.533 19.941 1.00 54.50 111 LEU A O 1
ATOM 875 N N . HIS A 1 112 ? -6.627 -10.317 18.360 1.00 51.72 112 HIS A N 1
ATOM 876 C CA . HIS A 1 112 ? -7.773 -9.502 18.780 1.00 51.72 112 HIS A CA 1
ATOM 877 C C . HIS A 1 112 ? -8.482 -10.027 20.043 1.00 51.72 112 HIS A C 1
ATOM 879 O O . HIS A 1 112 ? -9.189 -9.256 20.685 1.00 51.72 112 HIS A O 1
ATOM 885 N N . ASP A 1 113 ? -8.280 -11.295 20.428 1.00 48.81 113 ASP A N 1
ATOM 886 C CA . ASP A 1 113 ? -8.962 -11.913 21.582 1.00 48.81 113 ASP A CA 1
ATOM 887 C C . ASP A 1 113 ? -8.336 -11.564 22.944 1.00 48.81 113 ASP A C 1
ATOM 889 O O . ASP A 1 113 ? -8.945 -11.799 23.989 1.00 48.81 113 ASP A O 1
ATOM 893 N N . VAL A 1 114 ? -7.141 -10.965 22.973 1.00 50.78 114 VAL A N 1
ATOM 894 C CA . VAL A 1 114 ? -6.458 -10.604 24.227 1.00 50.78 114 VAL A CA 1
ATOM 895 C C . VAL A 1 114 ? -6.620 -9.116 24.508 1.00 50.78 114 VAL A C 1
ATOM 897 O O . VAL A 1 114 ? -5.643 -8.385 24.484 1.00 50.78 114 VAL A O 1
ATOM 900 N N . GLY A 1 115 ? -7.853 -8.663 24.763 1.00 45.81 115 GLY A N 1
ATOM 901 C CA . GLY A 1 115 ? -8.181 -7.457 25.551 1.00 45.81 115 GLY A CA 1
ATOM 902 C C . GLY A 1 115 ? -7.514 -6.112 25.201 1.00 45.81 115 GLY A C 1
ATOM 903 O O . GLY A 1 115 ? -7.714 -5.138 25.927 1.00 45.81 115 GLY A O 1
ATOM 904 N N . THR A 1 116 ? -6.733 -6.009 24.128 1.00 47.38 116 THR A N 1
ATOM 905 C CA . THR A 1 116 ? -6.042 -4.791 23.716 1.00 47.38 116 THR A CA 1
ATOM 906 C C . THR A 1 116 ? -6.978 -4.001 22.821 1.00 47.38 116 THR A C 1
ATOM 908 O O . THR A 1 116 ? -7.073 -4.181 21.611 1.00 47.38 116 THR A O 1
ATOM 911 N N . SER A 1 117 ? -7.707 -3.096 23.458 1.00 46.34 117 SER A N 1
ATOM 912 C CA . SER A 1 117 ? -8.667 -2.173 22.856 1.00 46.34 117 SER A CA 1
ATOM 913 C C . SER A 1 117 ? -8.064 -1.149 21.858 1.00 46.34 117 SER A C 1
ATOM 915 O O . SER A 1 117 ? -8.573 -0.034 21.790 1.00 46.34 117 SER A O 1
ATOM 917 N N . ALA A 1 118 ? -6.984 -1.436 21.113 1.00 49.44 118 ALA A N 1
ATOM 918 C CA . ALA A 1 118 ? -6.168 -0.365 20.513 1.00 49.44 118 ALA A CA 1
ATOM 919 C C . ALA A 1 118 ? -5.452 -0.653 19.177 1.00 49.44 118 ALA A C 1
ATOM 921 O O . ALA A 1 118 ? -4.501 0.052 18.851 1.00 49.44 118 ALA A O 1
ATOM 922 N N . LEU A 1 119 ? -5.865 -1.634 18.368 1.00 55.56 119 LEU A N 1
ATOM 923 C CA . LEU A 1 119 ? -5.389 -1.666 16.978 1.00 55.56 119 LEU A CA 1
ATOM 924 C C . LEU A 1 119 ? -6.300 -0.767 16.141 1.00 55.56 119 LEU A C 1
ATOM 926 O O . LEU A 1 119 ? -7.389 -1.157 15.728 1.00 55.56 119 LEU A O 1
ATOM 930 N N . GLU A 1 120 ? -5.859 0.480 15.957 1.00 77.44 120 GLU A N 1
ATOM 931 C CA . GLU A 1 120 ? -6.542 1.504 15.155 1.00 77.44 120 GLU A CA 1
ATOM 932 C C . GLU A 1 120 ? -6.600 1.127 13.663 1.00 77.44 120 GLU A C 1
ATOM 934 O O . GLU A 1 120 ? -7.387 1.699 12.917 1.00 77.44 120 GLU A O 1
ATOM 939 N N . VAL A 1 121 ? -5.818 0.129 13.237 1.00 87.31 121 VAL A N 1
ATOM 940 C CA . VAL A 1 121 ? -5.652 -0.295 11.844 1.00 87.31 121 VAL A CA 1
ATOM 941 C C . VAL A 1 121 ? -6.283 -1.673 11.618 1.00 87.31 121 VAL A C 1
ATOM 943 O O . VAL A 1 121 ? -6.000 -2.626 12.339 1.00 87.31 121 VAL A O 1
ATOM 946 N N . ASP A 1 122 ? -7.131 -1.786 10.598 1.00 91.19 122 ASP A N 1
ATOM 947 C CA . ASP A 1 122 ? -7.682 -3.042 10.099 1.00 91.19 122 ASP A CA 1
ATOM 948 C C . ASP A 1 122 ? -6.598 -3.864 9.384 1.00 91.19 122 ASP A C 1
ATOM 950 O O . ASP A 1 122 ? -5.708 -3.339 8.715 1.00 91.19 122 ASP A O 1
ATOM 954 N N . CYS A 1 123 ? -6.728 -5.188 9.471 1.00 92.56 123 CYS A N 1
ATOM 955 C CA . CYS A 1 123 ? -5.841 -6.124 8.792 1.00 92.56 123 CYS A CA 1
ATOM 956 C C . CYS A 1 123 ? -6.007 -6.056 7.261 1.00 92.56 123 CYS A C 1
ATOM 958 O O . CYS A 1 123 ? -7.112 -6.265 6.740 1.00 92.56 123 CYS A O 1
ATOM 960 N N . LEU A 1 124 ? -4.904 -5.826 6.543 1.00 95.69 124 LEU A N 1
ATOM 961 C CA . LEU A 1 124 ? -4.854 -5.890 5.083 1.00 95.69 124 LEU A CA 1
ATOM 962 C C . LEU A 1 124 ? -5.077 -7.340 4.632 1.00 95.69 124 LEU A C 1
ATOM 964 O O . LEU A 1 124 ? -4.358 -8.245 5.032 1.00 95.69 124 LEU A O 1
ATOM 968 N N . ARG A 1 125 ? -6.098 -7.579 3.809 1.00 95.75 125 ARG A N 1
ATOM 969 C CA . ARG A 1 125 ? -6.493 -8.924 3.354 1.00 95.75 125 ARG A CA 1
ATOM 970 C C . ARG A 1 125 ? -6.116 -9.203 1.915 1.00 95.75 125 ARG A C 1
ATOM 972 O O . ARG A 1 125 ? -5.947 -10.360 1.551 1.00 95.75 125 ARG A O 1
ATOM 979 N N . VAL A 1 126 ? -6.022 -8.158 1.105 1.00 97.69 126 VAL A N 1
ATOM 980 C CA . VAL A 1 126 ? -5.712 -8.261 -0.314 1.00 97.69 126 VAL A CA 1
ATOM 981 C C . VAL A 1 126 ? -4.581 -7.306 -0.634 1.00 97.69 126 VAL A C 1
ATOM 983 O O . VAL A 1 126 ? -4.704 -6.101 -0.412 1.00 97.69 126 VAL A O 1
ATOM 986 N N . PHE A 1 127 ? -3.509 -7.848 -1.194 1.00 97.88 127 PHE A N 1
ATOM 987 C CA . PHE A 1 127 ? -2.433 -7.084 -1.791 1.00 97.88 127 PHE A CA 1
ATOM 988 C C . PHE A 1 127 ? -2.193 -7.577 -3.212 1.00 97.88 127 PHE A C 1
ATOM 990 O O . PHE A 1 127 ? -1.986 -8.765 -3.456 1.00 97.88 127 PHE A O 1
ATOM 997 N N . THR A 1 128 ? -2.244 -6.658 -4.165 1.00 97.44 128 THR A N 1
ATOM 998 C CA . THR A 1 128 ? -1.900 -6.942 -5.554 1.00 97.44 128 THR A CA 1
ATOM 999 C C . THR A 1 128 ? -0.920 -5.900 -6.039 1.00 97.44 128 THR A C 1
ATOM 1001 O O . THR A 1 128 ? -1.181 -4.706 -5.893 1.00 97.44 128 THR A O 1
ATOM 1004 N N . MET A 1 129 ? 0.167 -6.351 -6.647 1.00 94.81 129 MET A N 1
ATOM 1005 C CA . MET A 1 129 ? 1.158 -5.496 -7.268 1.00 94.81 129 MET A CA 1
ATOM 1006 C C . MET A 1 129 ? 1.582 -6.072 -8.613 1.00 94.81 129 MET A C 1
ATOM 1008 O O . MET A 1 129 ? 1.916 -7.250 -8.703 1.00 94.81 129 MET A O 1
ATOM 1012 N N . THR A 1 130 ? 1.549 -5.262 -9.666 1.00 93.81 130 THR A N 1
ATOM 1013 C CA . THR A 1 130 ? 1.940 -5.716 -11.008 1.00 93.81 130 THR A CA 1
ATOM 1014 C C . THR A 1 130 ? 2.925 -4.744 -11.635 1.00 93.81 130 THR A C 1
ATOM 1016 O O . THR A 1 130 ? 2.637 -3.545 -11.700 1.00 93.81 130 THR A O 1
ATOM 1019 N N . PHE A 1 131 ? 4.027 -5.264 -12.158 1.00 89.62 131 PHE A N 1
ATOM 1020 C CA . PHE A 1 131 ? 5.096 -4.494 -12.775 1.00 89.62 131 PHE A CA 1
ATOM 1021 C C . PHE A 1 131 ? 5.191 -4.832 -14.266 1.00 89.62 131 PHE A C 1
ATOM 1023 O O . PHE A 1 131 ? 5.519 -5.968 -14.605 1.00 89.62 131 PHE A O 1
ATOM 1030 N N . PRO A 1 132 ? 4.925 -3.878 -15.174 1.00 86.56 132 PRO A N 1
ATOM 1031 C CA . PRO A 1 132 ? 5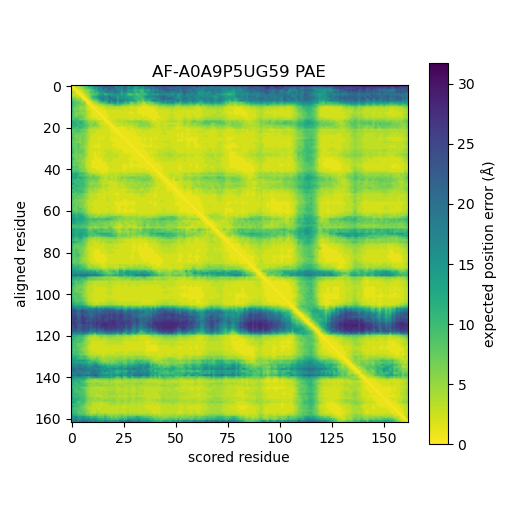.014 -4.121 -16.608 1.00 86.56 132 PRO A CA 1
ATOM 1032 C C . PRO A 1 132 ? 6.463 -4.180 -17.113 1.00 86.56 132 PRO A C 1
ATOM 1034 O O . PRO A 1 132 ? 6.716 -4.802 -18.133 1.00 86.56 132 PRO A O 1
ATOM 1037 N N . ASN A 1 133 ? 7.400 -3.534 -16.408 1.00 80.69 133 ASN A N 1
ATOM 1038 C CA . ASN A 1 133 ? 8.763 -3.281 -16.891 1.00 80.69 133 ASN A CA 1
ATOM 1039 C C . ASN A 1 133 ? 9.866 -3.760 -15.923 1.00 80.69 133 ASN A C 1
ATOM 1041 O O . ASN A 1 133 ? 10.989 -3.272 -16.019 1.00 80.69 133 ASN A O 1
ATOM 1045 N N . ARG A 1 134 ? 9.560 -4.643 -14.961 1.00 79.81 134 ARG A N 1
ATOM 1046 C CA . ARG A 1 134 ? 10.567 -5.256 -14.070 1.00 79.81 134 ARG A CA 1
ATOM 1047 C C . ARG A 1 134 ? 10.697 -6.740 -14.381 1.00 79.81 134 ARG A C 1
ATOM 1049 O O . ARG A 1 134 ? 9.681 -7.385 -14.642 1.00 79.81 134 ARG A O 1
ATOM 1056 N N . SER A 1 135 ? 11.924 -7.253 -14.317 1.00 76.31 135 SER A N 1
ATOM 1057 C CA . SER A 1 135 ? 12.211 -8.677 -14.513 1.00 76.31 135 SER A CA 1
ATOM 1058 C C . SER A 1 135 ? 12.133 -9.442 -13.190 1.00 76.31 135 SER A C 1
ATOM 1060 O O . SER A 1 135 ? 12.542 -8.926 -12.150 1.00 76.31 135 SER A O 1
ATOM 1062 N N . GLU A 1 136 ? 11.675 -10.698 -13.219 1.00 70.69 136 GLU A N 1
ATOM 1063 C CA . GLU A 1 136 ? 11.644 -11.582 -12.037 1.00 70.69 136 GLU A CA 1
ATOM 1064 C C . GLU A 1 136 ? 13.010 -11.722 -11.347 1.00 70.69 136 GLU A C 1
ATOM 1066 O O . GLU A 1 136 ? 13.074 -11.851 -10.126 1.00 70.69 136 GLU A O 1
ATOM 1071 N N . VAL A 1 137 ? 14.105 -11.639 -12.109 1.00 62.47 137 VAL A N 1
ATOM 1072 C CA . VAL A 1 137 ? 15.478 -11.761 -11.592 1.00 62.47 137 VAL A CA 1
ATOM 1073 C C . VAL A 1 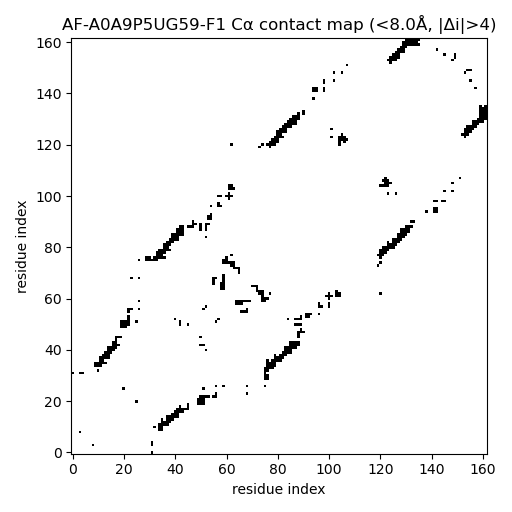137 ? 15.834 -10.621 -10.630 1.00 62.47 137 VAL A C 1
ATOM 1075 O O . VAL A 1 137 ? 16.604 -10.824 -9.695 1.00 62.47 137 VAL A O 1
ATOM 1078 N N . GLU A 1 138 ? 15.273 -9.426 -10.826 1.00 67.00 138 GLU A N 1
ATOM 1079 C CA . GLU A 1 138 ? 15.550 -8.254 -9.982 1.00 67.00 138 GLU A CA 1
ATOM 1080 C C . GLU A 1 138 ? 14.850 -8.340 -8.618 1.00 67.00 138 GLU A C 1
ATOM 1082 O O . GLU A 1 138 ? 15.325 -7.760 -7.643 1.00 67.00 138 GLU A O 1
ATOM 1087 N N . ALA A 1 139 ? 13.754 -9.098 -8.542 1.00 69.31 139 ALA A N 1
ATOM 1088 C CA . ALA A 1 139 ? 12.933 -9.259 -7.345 1.00 69.31 139 ALA A CA 1
ATOM 1089 C C . ALA A 1 139 ? 13.186 -10.586 -6.602 1.00 69.31 139 ALA A C 1
ATOM 1091 O O . ALA A 1 139 ? 12.412 -10.940 -5.701 1.00 69.31 139 ALA A O 1
ATOM 1092 N N . ASP A 1 140 ? 14.231 -11.332 -6.989 1.00 72.62 140 ASP A N 1
ATOM 1093 C CA . ASP A 1 140 ? 14.435 -12.722 -6.578 1.00 72.62 140 ASP A CA 1
ATOM 1094 C C . ASP A 1 140 ? 14.362 -12.897 -5.053 1.00 72.62 140 ASP A C 1
ATOM 1096 O O . ASP A 1 140 ? 15.073 -12.264 -4.269 1.00 72.62 140 ASP A O 1
ATOM 1100 N N . GLY A 1 141 ? 13.436 -13.754 -4.626 1.00 81.44 141 GLY A N 1
ATOM 1101 C CA . GLY A 1 141 ? 13.245 -14.152 -3.236 1.00 81.44 141 GLY A CA 1
ATOM 1102 C C . GLY A 1 141 ? 12.694 -13.093 -2.272 1.00 81.44 141 GLY A C 1
ATOM 1103 O O . GLY A 1 141 ? 12.291 -13.470 -1.169 1.00 81.44 141 GLY A O 1
ATOM 1104 N N . VAL A 1 142 ? 12.612 -11.806 -2.635 1.00 90.44 142 VAL A N 1
ATOM 1105 C CA . VAL A 1 142 ? 12.208 -10.740 -1.692 1.00 90.44 142 VAL A CA 1
ATOM 1106 C C . VAL A 1 142 ? 10.771 -10.954 -1.209 1.00 90.44 142 VAL A C 1
ATOM 1108 O O . VAL A 1 142 ? 10.497 -10.987 -0.003 1.00 90.44 142 VAL A O 1
ATOM 1111 N N . TYR A 1 143 ? 9.854 -11.202 -2.145 1.00 92.19 143 TYR A N 1
ATOM 1112 C CA . TYR A 1 143 ? 8.437 -11.429 -1.853 1.00 92.19 143 TYR A CA 1
ATOM 1113 C C . TYR A 1 143 ? 8.149 -12.801 -1.224 1.00 92.19 143 TYR A C 1
ATOM 1115 O O . TYR A 1 143 ? 7.091 -12.984 -0.624 1.00 92.19 143 TYR A O 1
ATOM 1123 N N . SER A 1 144 ? 9.098 -13.745 -1.254 1.00 90.94 144 SER A N 1
ATOM 1124 C CA . SER A 1 144 ? 8.958 -15.054 -0.591 1.00 90.94 144 SER A CA 1
ATOM 1125 C C . SER A 1 144 ? 8.788 -14.928 0.926 1.00 90.94 144 SER A C 1
ATOM 1127 O O . SER A 1 144 ? 8.182 -15.791 1.564 1.00 90.94 144 SER A O 1
ATOM 1129 N N . SER A 1 145 ? 9.262 -13.824 1.510 1.00 93.38 145 SER A N 1
ATOM 1130 C CA . SER A 1 145 ? 9.037 -13.471 2.917 1.00 93.38 145 SER A CA 1
ATOM 1131 C C . SER A 1 145 ? 7.556 -13.267 3.278 1.00 93.38 145 SER A C 1
ATOM 1133 O O . SER A 1 145 ? 7.201 -13.335 4.456 1.00 93.38 145 SER A O 1
ATOM 1135 N N . LEU A 1 146 ? 6.676 -13.070 2.289 1.00 94.00 146 LEU A N 1
ATOM 1136 C CA . LEU A 1 146 ? 5.230 -12.940 2.474 1.00 94.00 146 LEU A CA 1
ATOM 1137 C C . LEU A 1 146 ? 4.489 -14.288 2.461 1.00 94.00 146 LEU A C 1
ATOM 1139 O O . LEU A 1 146 ? 3.330 -14.347 2.871 1.00 94.00 146 LEU A O 1
ATOM 1143 N N . ALA A 1 147 ? 5.144 -15.389 2.077 1.00 93.81 147 ALA A N 1
ATOM 1144 C CA . ALA A 1 147 ? 4.520 -16.714 2.009 1.00 93.81 147 ALA A CA 1
ATOM 1145 C C . ALA A 1 147 ? 3.887 -17.205 3.333 1.00 93.81 147 ALA A C 1
ATOM 1147 O O . ALA A 1 147 ? 2.871 -17.902 3.281 1.00 93.81 147 ALA A O 1
ATOM 1148 N N . PRO A 1 148 ? 4.431 -16.909 4.536 1.00 93.69 148 PRO A N 1
ATOM 1149 C CA . PRO A 1 148 ? 3.740 -17.223 5.789 1.00 93.69 148 PRO A CA 1
ATOM 1150 C C . PRO A 1 148 ? 2.412 -16.469 5.939 1.00 93.69 148 PRO A C 1
ATOM 1152 O O . PRO A 1 148 ? 1.427 -17.050 6.376 1.00 93.69 148 PRO A O 1
ATOM 1155 N N . ILE A 1 149 ? 2.377 -15.199 5.532 1.00 93.69 149 ILE A N 1
ATOM 1156 C CA . ILE A 1 149 ? 1.201 -14.327 5.639 1.00 93.69 149 ILE A CA 1
ATOM 1157 C C . ILE A 1 149 ? 0.112 -14.754 4.651 1.00 93.69 149 ILE A C 1
ATOM 1159 O O . ILE A 1 149 ? -1.070 -14.784 4.995 1.00 93.69 149 ILE A O 1
ATOM 1163 N N . GLU A 1 150 ? 0.510 -15.148 3.443 1.00 93.75 150 GLU A N 1
ATOM 1164 C CA . GLU A 1 150 ? -0.403 -15.721 2.456 1.00 93.75 150 GLU A CA 1
ATOM 1165 C C . GLU A 1 150 ? -1.060 -17.010 2.975 1.00 93.75 150 GLU A C 1
ATOM 1167 O O . GLU A 1 150 ? -2.283 -17.158 2.928 1.00 93.75 150 GLU A O 1
ATOM 1172 N N . ARG A 1 151 ? -0.266 -17.909 3.577 1.00 93.06 151 ARG A N 1
ATOM 1173 C CA . ARG A 1 151 ? -0.768 -19.142 4.212 1.00 93.06 151 ARG A CA 1
ATOM 1174 C C . ARG A 1 151 ? -1.747 -18.879 5.357 1.00 93.06 151 ARG A C 1
ATOM 1176 O O . ARG A 1 151 ? -2.641 -19.694 5.577 1.00 93.06 151 ARG A O 1
ATOM 1183 N N . ASP A 1 152 ? -1.614 -17.746 6.039 1.00 91.31 152 ASP A N 1
ATOM 1184 C CA . ASP A 1 152 ? -2.514 -17.325 7.117 1.00 91.31 152 ASP A CA 1
ATOM 1185 C C . ASP A 1 152 ? -3.780 -16.596 6.608 1.00 91.31 152 ASP A C 1
ATOM 1187 O O . ASP A 1 152 ? -4.605 -16.136 7.407 1.00 91.31 152 ASP A O 1
ATOM 1191 N N . GLY A 1 153 ? -3.982 -16.530 5.287 1.00 91.88 153 GLY A N 1
ATOM 1192 C CA . GLY A 1 153 ? -5.238 -16.116 4.655 1.00 91.88 153 GLY A CA 1
ATOM 1193 C C . GLY A 1 153 ? -5.216 -14.742 3.988 1.00 91.88 153 GLY A C 1
ATOM 1194 O O . GLY A 1 153 ? -6.283 -14.229 3.639 1.00 91.88 153 GLY A O 1
ATOM 1195 N N . MET A 1 154 ? -4.046 -14.124 3.817 1.00 94.75 154 MET A N 1
ATOM 1196 C CA . MET A 1 154 ? -3.910 -12.939 2.969 1.00 94.75 154 MET A CA 1
ATOM 1197 C C . MET A 1 154 ? -3.850 -13.342 1.493 1.00 94.75 154 MET A C 1
ATOM 1199 O O . MET A 1 154 ? -3.085 -14.223 1.126 1.00 94.75 154 MET A O 1
ATOM 1203 N N . MET A 1 155 ? -4.602 -12.674 0.619 1.00 96.44 155 MET A N 1
ATOM 1204 C CA . MET A 1 155 ? -4.441 -12.843 -0.826 1.00 96.44 155 MET A CA 1
ATOM 1205 C C . MET A 1 155 ? -3.326 -11.923 -1.317 1.00 96.44 155 MET A C 1
ATOM 1207 O O . MET A 1 155 ? -3.483 -10.699 -1.286 1.00 96.44 155 MET A O 1
ATOM 1211 N N . ILE A 1 156 ? -2.223 -12.509 -1.773 1.00 96.31 156 ILE A N 1
ATOM 1212 C CA . ILE A 1 156 ? -1.045 -11.786 -2.251 1.00 96.31 156 ILE A CA 1
ATOM 1213 C C . ILE A 1 156 ? -0.814 -12.157 -3.709 1.00 96.31 156 ILE A C 1
ATOM 1215 O O . ILE A 1 156 ? -0.704 -13.325 -4.056 1.00 96.31 156 ILE A O 1
ATOM 1219 N N . VAL A 1 157 ? -0.766 -11.155 -4.580 1.00 95.25 157 VAL A N 1
ATOM 1220 C CA . VAL A 1 157 ? -0.480 -11.345 -6.003 1.00 95.25 157 VAL A CA 1
ATOM 1221 C C . VAL A 1 157 ? 0.586 -10.343 -6.401 1.00 95.25 157 VAL A C 1
ATOM 1223 O O . VAL A 1 157 ? 0.305 -9.151 -6.486 1.00 95.25 157 VAL A O 1
ATOM 1226 N N . VAL A 1 158 ? 1.802 -10.823 -6.641 1.00 92.81 158 VAL A N 1
ATOM 1227 C CA . VAL A 1 158 ? 2.897 -10.015 -7.181 1.00 92.81 158 VAL A CA 1
ATOM 1228 C C . VAL A 1 158 ? 3.245 -10.576 -8.551 1.00 92.81 158 VAL A C 1
ATOM 1230 O O . VAL A 1 158 ? 3.577 -11.752 -8.662 1.00 92.81 158 VAL A O 1
ATOM 1233 N N . GLN A 1 159 ? 3.096 -9.765 -9.596 1.00 90.50 159 GLN A N 1
ATOM 1234 C CA . GLN A 1 159 ? 3.336 -10.181 -10.978 1.00 90.50 159 GLN A CA 1
ATOM 1235 C C . GLN A 1 159 ? 4.370 -9.273 -11.631 1.00 90.50 159 GLN A C 1
ATOM 1237 O O . GLN A 1 159 ? 4.193 -8.055 -11.679 1.00 90.50 159 GLN A O 1
ATOM 1242 N N . MET A 1 160 ? 5.416 -9.887 -12.167 1.00 86.12 160 MET A N 1
ATOM 1243 C CA . MET A 1 160 ? 6.402 -9.253 -13.034 1.00 86.12 160 MET A CA 1
ATOM 1244 C C . MET A 1 160 ? 6.058 -9.666 -14.468 1.00 86.12 160 MET A C 1
ATOM 1246 O O . MET A 1 160 ? 5.822 -10.845 -14.720 1.00 86.12 160 MET A O 1
ATOM 1250 N N . LEU A 1 161 ? 5.921 -8.709 -15.384 1.00 78.19 161 LEU A N 1
ATOM 1251 C CA . LEU A 1 161 ? 5.488 -8.971 -16.765 1.00 78.19 161 LEU A CA 1
ATOM 1252 C C . LEU A 1 161 ? 6.613 -8.759 -17.796 1.00 78.19 161 LEU A C 1
ATOM 1254 O O . LEU A 1 161 ? 6.333 -8.812 -18.995 1.00 78.19 161 LEU A O 1
ATOM 1258 N N . GLY A 1 162 ? 7.844 -8.501 -17.334 1.00 63.03 162 GLY A N 1
ATOM 1259 C CA . GLY A 1 162 ? 9.019 -8.177 -18.152 1.00 63.03 162 GLY A CA 1
ATOM 1260 C C . GLY A 1 162 ? 10.119 -9.228 -18.134 1.00 63.03 162 GLY A C 1
ATOM 1261 O O . GLY A 1 162 ? 10.197 -10.019 -17.167 1.00 63.03 162 GLY A O 1
#

Organism: NCBI:txid206335

Secondary structure (DSSP, 8-state):
-HHHHHS-----EEEEES----HHHHHHHHHT-TT--EEEEE-TT--GGG-S--HHHHHHT-SS--BTTB-SSS-SSTT--EEEEES-----S-HHHHHHHHHHH---GGGTTS--TT--SPPP-EEEEEESS--GGGGTTTGGGGHHHHHTT-EEEEEE--

Solvent-accessible surface area (backbone atoms only — not comparable to full-atom values): 8893 Å² total; per-residue (Å²): 124,69,66,66,76,72,42,94,67,75,56,39,69,50,75,47,67,58,63,82,41,55,33,64,61,51,50,60,53,37,57,75,33,50,59,22,28,34,44,35,42,29,30,58,93,41,54,49,93,45,36,36,71,40,54,52,39,46,40,32,62,16,47,62,48,59,29,95,77,25,88,52,52,70,39,39,42,21,42,31,28,31,44,34,41,33,40,42,41,46,83,80,56,61,69,64,54,52,51,51,25,53,55,53,27,52,57,67,75,83,64,68,79,66,83,67,92,71,74,79,54,45,45,43,40,34,41,36,38,30,27,60,80,39,45,61,80,82,53,62,70,63,69,60,76,45,52,68,52,37,74,75,66,30,49,74,45,80,44,62,69,73

Foldseek 3Di:
DVVLVPDPDQAQEDAAECDLDALLVVLVVLLSRQNHAEYHYANVPPAQVS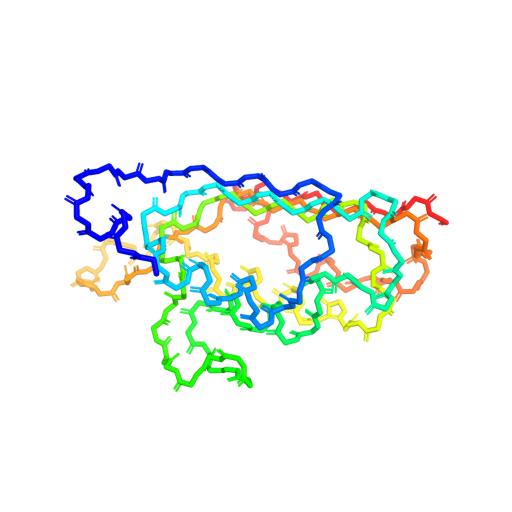FNPDLQSLQLQACADAGPSGPDRHRSHQNYAAYHYHQGNHPPHDVLSNVNRLVRQADQPVVVVPPPPDSSHHHHQYYHHEYQPDDCVVCPCSCVSCVVVVVSRRHYHYYYND

Mean predicted aligned error: 6.46 Å

Nearest PDB structures (foldseek):
  4tx6-assembly1_A  TM=3.591E-01  e=7.635E-01  Aspergillus fumigatus A1163
  6pza-assembly1_C  TM=4.767E-01  e=4.932E+00  Cricetus cricetus
  6pz9-assembly1_C  TM=4.606E-01  e=5.260E+00  Cricetus cricetus
  4f45-assembly1_A  TM=3.981E-01  e=7.738E+00  Homo sapiens

Sequence (162 aa):
MVFVKQSSFQLTTLSIHQLSISDVNLVDILVHLPTLHNLTVNDNGISPECSPISSDFIESLHGYRTSSLRLQEAAIIPRLRSLRLLNVAATTFSDLLVVEMVQSRWIPTRLHDVGTSALEVDCLRVFTMTFPNRSEVEADGVYSSLAPIERDGMMIVVQMLG